Protein AF-A0A929U4N4-F1 (afdb_monomer_lite)

Structure (mmCIF, N/CA/C/O backbone):
data_AF-A0A929U4N4-F1
#
_entry.id   AF-A0A929U4N4-F1
#
loop_
_atom_site.group_PDB
_atom_site.id
_atom_site.type_symbol
_atom_site.label_atom_id
_atom_site.label_alt_id
_atom_site.label_comp_id
_atom_site.label_asym_id
_atom_site.label_entity_id
_atom_site.label_seq_id
_atom_site.pdbx_PDB_ins_code
_atom_site.Cartn_x
_atom_site.Cartn_y
_atom_site.Cartn_z
_atom_site.occupancy
_atom_site.B_iso_or_equiv
_atom_site.auth_seq_id
_atom_site.auth_comp_id
_atom_site.auth_asym_id
_atom_site.auth_atom_id
_atom_site.pdbx_PDB_model_num
ATOM 1 N N . MET A 1 1 ? 18.673 -2.115 4.135 1.00 57.53 1 MET A N 1
ATOM 2 C CA . MET A 1 1 ? 17.542 -1.637 3.312 1.00 57.53 1 MET A CA 1
ATOM 3 C C . MET A 1 1 ? 16.294 -1.425 4.166 1.00 57.53 1 MET A C 1
ATOM 5 O O . MET A 1 1 ? 15.828 -0.299 4.219 1.00 57.53 1 MET A O 1
ATOM 9 N N . HIS A 1 2 ? 15.855 -2.433 4.933 1.00 60.03 2 HIS A N 1
ATOM 10 C CA . HIS A 1 2 ? 14.677 -2.340 5.813 1.00 60.03 2 HIS A CA 1
ATOM 11 C C . HIS A 1 2 ? 14.677 -1.129 6.768 1.00 60.03 2 HIS A C 1
ATOM 13 O O . HIS A 1 2 ? 13.713 -0.378 6.767 1.00 60.03 2 HIS A O 1
ATOM 19 N N . ASN A 1 3 ? 15.776 -0.866 7.491 1.00 62.50 3 ASN A N 1
ATOM 20 C CA . ASN A 1 3 ? 15.836 0.266 8.433 1.00 62.50 3 ASN A CA 1
ATOM 21 C C . ASN A 1 3 ? 15.711 1.643 7.758 1.00 62.50 3 ASN A C 1
ATOM 23 O O . ASN A 1 3 ? 15.152 2.550 8.358 1.00 62.50 3 ASN A O 1
ATOM 27 N N . LYS A 1 4 ? 16.220 1.792 6.523 1.00 71.31 4 LYS A N 1
ATOM 28 C CA . LYS A 1 4 ? 16.111 3.039 5.747 1.00 71.31 4 LYS A CA 1
ATOM 29 C C . LYS A 1 4 ? 14.689 3.223 5.205 1.00 71.31 4 LYS A C 1
ATOM 31 O O . LYS A 1 4 ? 14.175 4.327 5.214 1.00 71.31 4 LYS A O 1
ATOM 36 N N . PHE A 1 5 ? 14.048 2.135 4.772 1.00 70.44 5 PHE A N 1
ATOM 37 C CA . PHE A 1 5 ? 12.654 2.168 4.327 1.00 70.44 5 PHE A CA 1
ATOM 38 C C . PHE A 1 5 ? 11.708 2.527 5.477 1.00 70.44 5 PHE A C 1
ATOM 40 O O . PHE A 1 5 ? 10.913 3.450 5.352 1.00 70.44 5 PHE A O 1
ATOM 47 N N . SER A 1 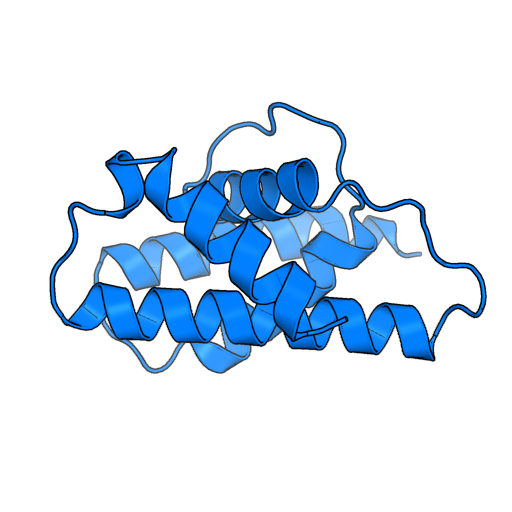6 ? 11.843 1.853 6.623 1.00 73.00 6 SER A N 1
ATOM 48 C CA . SER A 1 6 ? 11.010 2.137 7.792 1.00 73.00 6 SER A CA 1
ATOM 49 C C . SER A 1 6 ? 11.225 3.559 8.315 1.00 73.00 6 SER A C 1
ATOM 51 O O . SER A 1 6 ? 10.247 4.201 8.677 1.00 73.00 6 SER A O 1
ATOM 53 N N . SER A 1 7 ? 12.451 4.105 8.304 1.00 78.81 7 SER A N 1
ATOM 54 C CA . SER A 1 7 ? 12.650 5.517 8.668 1.00 78.81 7 SER A CA 1
ATOM 55 C C . SER A 1 7 ? 11.935 6.464 7.704 1.00 78.81 7 SER A C 1
ATOM 57 O O . SER A 1 7 ? 11.211 7.337 8.167 1.00 78.81 7 SER A O 1
ATOM 59 N N . THR A 1 8 ? 12.046 6.245 6.388 1.00 78.38 8 THR A N 1
ATOM 60 C CA . THR A 1 8 ? 11.340 7.051 5.376 1.00 78.38 8 THR A CA 1
ATOM 61 C C . THR A 1 8 ? 9.821 6.939 5.511 1.00 78.38 8 THR A C 1
ATOM 63 O O . THR A 1 8 ? 9.123 7.941 5.423 1.00 78.38 8 THR A O 1
ATOM 66 N N . PHE A 1 9 ? 9.290 5.750 5.801 1.00 79.56 9 PHE A N 1
ATOM 67 C CA . PHE A 1 9 ? 7.858 5.557 6.033 1.00 79.56 9 PHE A CA 1
ATOM 68 C C . PHE A 1 9 ? 7.366 6.306 7.282 1.00 79.56 9 PHE A C 1
ATOM 70 O O . PHE A 1 9 ? 6.321 6.953 7.249 1.00 79.56 9 PHE A O 1
ATOM 77 N N . GLN A 1 10 ? 8.130 6.282 8.379 1.00 81.25 10 GLN A N 1
ATOM 78 C CA . GLN A 1 10 ? 7.785 7.039 9.588 1.00 81.25 10 GL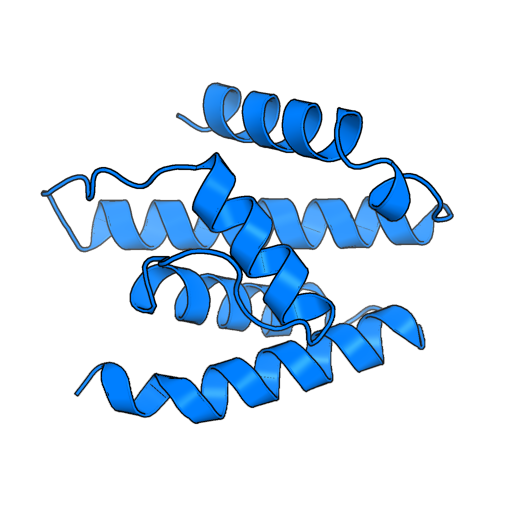N A CA 1
ATOM 79 C C . GLN A 1 10 ? 7.923 8.558 9.389 1.00 81.25 10 GLN A C 1
ATOM 81 O O . GLN A 1 10 ? 7.093 9.319 9.892 1.00 81.25 10 GLN A O 1
ATOM 86 N N . GLU A 1 11 ? 8.931 9.011 8.641 1.00 83.44 11 GLU A N 1
ATOM 87 C CA . GLU A 1 11 ? 9.086 10.416 8.238 1.00 83.44 11 GLU A CA 1
ATOM 88 C C . GLU A 1 11 ? 7.907 10.871 7.366 1.00 83.44 11 GLU A C 1
ATOM 90 O O . GLU A 1 11 ? 7.303 11.904 7.655 1.00 83.44 11 GLU A O 1
ATOM 95 N N . PHE A 1 12 ? 7.493 10.059 6.387 1.00 81.75 12 PHE A N 1
ATOM 96 C CA . PHE A 1 12 ? 6.308 10.307 5.564 1.00 81.75 12 PHE A CA 1
ATOM 97 C C . PHE A 1 12 ? 5.051 10.466 6.428 1.00 81.75 12 PHE A C 1
ATOM 99 O O . PHE A 1 12 ? 4.353 11.476 6.324 1.00 81.75 12 PHE A O 1
ATOM 106 N N . LEU A 1 13 ? 4.785 9.524 7.340 1.00 80.12 13 LEU A N 1
ATOM 107 C CA . LEU A 1 13 ? 3.636 9.597 8.250 1.00 80.12 13 LEU A CA 1
ATOM 108 C C . LEU A 1 13 ? 3.692 10.806 9.193 1.00 80.12 13 LEU A C 1
ATOM 110 O O . LEU A 1 13 ? 2.651 11.311 9.611 1.00 80.12 13 LEU A O 1
ATOM 114 N N . SER A 1 14 ? 4.892 11.269 9.546 1.00 78.88 14 SER A N 1
ATOM 115 C CA . SER A 1 14 ? 5.089 12.465 10.374 1.00 78.88 14 SER A CA 1
ATOM 116 C C . SER A 1 14 ? 4.780 13.755 9.618 1.00 78.88 14 SER A C 1
ATOM 118 O O . SER A 1 14 ? 4.256 14.698 10.210 1.00 78.88 14 SER A O 1
ATOM 120 N N . SER A 1 15 ? 5.050 13.778 8.315 1.00 78.38 15 SER A N 1
ATOM 121 C CA . SER A 1 15 ? 4.785 14.918 7.431 1.00 78.38 15 SER A CA 1
ATOM 122 C C . SER A 1 15 ? 3.338 14.966 6.918 1.00 78.38 15 SER A C 1
ATOM 124 O O . SER A 1 15 ? 2.857 16.035 6.549 1.00 78.38 15 SER A O 1
ATOM 126 N N . HIS A 1 16 ? 2.609 13.845 6.954 1.00 71.56 16 HIS A N 1
ATOM 127 C CA . HIS A 1 16 ? 1.244 13.724 6.432 1.00 71.56 16 HIS A CA 1
ATOM 128 C C . HIS A 1 16 ? 0.224 13.474 7.556 1.00 71.56 16 HIS A C 1
ATOM 130 O O . HIS A 1 16 ? -0.332 12.387 7.718 1.00 71.56 16 HIS A O 1
ATOM 136 N N . LEU A 1 17 ? -0.040 14.523 8.346 1.00 66.44 17 LEU A N 1
ATOM 137 C CA . LEU A 1 17 ? -0.882 14.488 9.556 1.00 66.44 17 LEU A CA 1
ATOM 138 C C . LEU A 1 17 ? -2.327 14.006 9.331 1.00 66.44 17 LEU A C 1
ATOM 140 O O . LEU A 1 17 ? -2.964 13.550 10.282 1.00 66.44 17 LEU A O 1
ATOM 144 N N . SER A 1 18 ? -2.844 14.062 8.099 1.00 63.44 18 SER A N 1
ATOM 145 C CA . SER A 1 18 ? -4.139 13.466 7.729 1.00 63.44 18 SER A CA 1
ATOM 146 C C . SER A 1 18 ? -4.198 11.980 8.094 1.00 63.44 18 SER A C 1
ATOM 148 O O . SER A 1 18 ? -5.235 11.498 8.554 1.00 63.44 18 SER A O 1
ATOM 150 N N . PHE A 1 19 ? -3.062 11.288 8.001 1.00 60.22 19 PHE A N 1
ATOM 151 C CA . PHE A 1 19 ? -2.920 9.892 8.384 1.00 60.22 19 PHE A CA 1
ATOM 152 C C . PHE A 1 19 ? -2.716 9.704 9.893 1.00 60.22 19 PHE A C 1
ATOM 154 O O . PHE A 1 19 ? -3.053 8.653 10.405 1.00 60.22 19 PHE A O 1
ATOM 161 N N . GLN A 1 20 ? -2.244 10.686 10.663 1.00 57.66 20 GLN A N 1
ATOM 162 C CA . GLN A 1 20 ? -2.035 10.505 12.113 1.00 57.66 20 GLN A CA 1
ATOM 163 C C . GLN A 1 20 ? -3.315 10.557 12.958 1.00 57.66 20 GLN A C 1
ATOM 165 O O . GLN A 1 20 ? -3.295 10.205 14.136 1.00 57.66 20 GLN A O 1
ATOM 170 N N . SER A 1 21 ? -4.431 11.004 12.384 1.00 54.75 21 SER A N 1
ATOM 171 C CA . SER A 1 21 ? -5.660 11.330 13.121 1.00 54.75 21 SER A CA 1
ATOM 172 C C . SER A 1 21 ? -6.461 10.127 13.653 1.00 54.75 21 SER A C 1
ATOM 174 O O . SER A 1 21 ? -7.569 10.305 14.156 1.00 54.75 21 SER A O 1
ATOM 176 N N . LEU A 1 22 ? -5.939 8.903 13.555 1.00 52.19 22 LEU A N 1
ATOM 177 C CA . LEU A 1 22 ? -6.748 7.690 13.646 1.00 52.19 22 LEU A CA 1
ATOM 178 C C . LEU A 1 22 ? -6.339 6.773 14.817 1.00 52.19 22 LEU A C 1
ATOM 180 O O . LEU A 1 22 ? -5.171 6.625 15.169 1.00 52.19 22 LEU A O 1
ATOM 184 N N . GLU A 1 23 ? -7.366 6.193 15.443 1.00 60.09 23 GLU A N 1
ATOM 185 C CA . GLU A 1 23 ? -7.385 5.437 16.706 1.00 60.09 23 GLU A CA 1
ATOM 186 C C . GLU A 1 23 ? -6.478 4.178 16.739 1.00 60.09 23 GLU A C 1
ATOM 188 O O . GLU A 1 23 ? -5.779 3.853 15.789 1.00 60.09 23 GLU A O 1
ATOM 193 N N . LYS A 1 24 ? -6.499 3.387 17.828 1.00 62.28 24 LYS A N 1
ATOM 194 C CA . LYS A 1 24 ? -5.672 2.164 18.001 1.00 62.28 24 LYS A CA 1
ATOM 195 C C . LYS A 1 24 ? -5.731 1.150 16.843 1.00 62.28 24 LYS A C 1
ATOM 197 O O . LYS A 1 24 ? -4.766 0.412 16.648 1.00 62.28 24 LYS A O 1
ATOM 202 N N . GLU A 1 25 ? -6.841 1.062 16.109 1.00 66.12 25 GLU A N 1
ATOM 203 C CA . GLU A 1 25 ? -6.937 0.202 14.916 1.00 66.12 25 GLU A CA 1
ATOM 204 C C . GLU A 1 25 ? -6.044 0.684 13.774 1.00 66.12 25 GLU A C 1
ATOM 206 O O . GLU A 1 25 ? -5.522 -0.127 13.010 1.00 66.12 25 GLU A O 1
ATOM 211 N N . TYR A 1 26 ? -5.788 1.984 13.712 1.00 75.81 26 TYR A N 1
ATOM 212 C CA . TYR A 1 26 ? -4.975 2.595 12.681 1.00 75.81 26 TYR A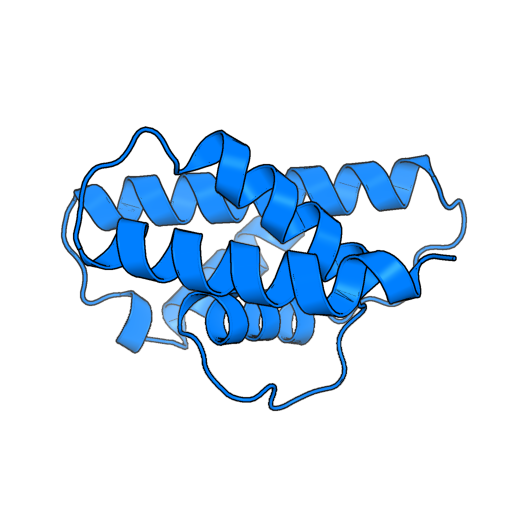 CA 1
ATOM 213 C C . TYR A 1 26 ? -3.515 2.175 12.742 1.00 75.81 26 TYR A C 1
ATOM 215 O O . TYR A 1 26 ? -2.913 1.911 11.708 1.00 75.81 26 TYR A O 1
ATOM 223 N N . VAL A 1 27 ? -2.966 2.003 13.948 1.00 79.06 27 VAL A N 1
ATOM 224 C CA . VAL A 1 27 ? -1.607 1.469 14.122 1.00 79.06 27 VAL A CA 1
ATOM 225 C C . VAL A 1 27 ? -1.486 0.094 13.464 1.00 79.06 27 VAL A C 1
ATOM 227 O O . VAL A 1 27 ? -0.530 -0.154 12.739 1.00 79.06 27 VAL A O 1
ATOM 230 N N . LYS A 1 28 ? -2.479 -0.786 13.650 1.00 82.38 28 LYS A N 1
ATOM 231 C CA . LYS A 1 28 ? -2.469 -2.127 13.043 1.00 82.38 28 LYS A CA 1
ATOM 232 C C . LYS A 1 28 ? -2.584 -2.067 11.518 1.00 82.38 28 LYS A C 1
ATOM 234 O O . LYS A 1 28 ? -1.894 -2.818 10.835 1.00 82.38 28 LYS A O 1
ATOM 239 N N . ILE A 1 29 ? -3.423 -1.170 10.995 1.00 84.88 29 ILE A N 1
ATOM 240 C CA . ILE A 1 29 ? -3.588 -0.957 9.550 1.00 84.88 29 ILE A CA 1
ATOM 241 C C . ILE A 1 29 ? -2.284 -0.435 8.938 1.00 84.88 29 ILE A C 1
ATOM 243 O O . ILE A 1 29 ? -1.815 -0.992 7.950 1.00 84.88 29 ILE A O 1
ATOM 247 N N . LEU A 1 30 ? -1.652 0.566 9.557 1.00 85.38 30 LEU A N 1
ATOM 248 C CA . LEU A 1 30 ? -0.355 1.085 9.122 1.00 85.38 30 LEU A CA 1
ATOM 249 C C . LEU A 1 30 ? 0.728 0.008 9.140 1.00 85.38 30 LEU A C 1
ATOM 251 O O . LEU A 1 30 ? 1.477 -0.101 8.177 1.00 85.38 30 LEU A O 1
ATOM 255 N N . THR A 1 31 ? 0.786 -0.827 10.182 1.00 87.44 31 THR A N 1
ATOM 256 C CA . THR A 1 31 ? 1.729 -1.956 10.234 1.00 87.44 31 THR A CA 1
ATOM 257 C C . THR A 1 31 ? 1.494 -2.948 9.093 1.00 87.44 31 THR A C 1
ATOM 259 O O . THR A 1 31 ? 2.451 -3.461 8.511 1.00 87.44 31 THR A O 1
ATOM 262 N N . ALA A 1 32 ? 0.236 -3.222 8.742 1.00 89.00 32 ALA A N 1
ATOM 263 C CA . ALA A 1 32 ? -0.094 -4.099 7.624 1.00 89.00 32 ALA A CA 1
ATOM 264 C C . ALA A 1 32 ? 0.270 -3.474 6.265 1.00 89.00 32 ALA A C 1
ATOM 266 O O . ALA A 1 32 ? 0.771 -4.180 5.387 1.00 89.00 32 ALA A O 1
ATOM 267 N N . ILE A 1 33 ? 0.080 -2.161 6.096 1.00 89.94 33 ILE A N 1
ATOM 268 C CA . ILE A 1 33 ? 0.507 -1.419 4.899 1.00 89.94 33 ILE A CA 1
ATOM 269 C C . ILE A 1 33 ? 2.037 -1.423 4.786 1.00 89.94 33 ILE A C 1
ATOM 271 O O . ILE A 1 33 ? 2.559 -1.804 3.742 1.00 89.94 33 ILE A O 1
ATOM 275 N N . GLU A 1 34 ? 2.759 -1.097 5.864 1.00 90.31 34 GLU A N 1
ATOM 276 C CA . GLU A 1 34 ? 4.229 -1.129 5.908 1.00 90.31 34 GLU A CA 1
ATOM 277 C C . GLU A 1 34 ? 4.762 -2.521 5.546 1.00 90.31 34 GLU A C 1
ATOM 279 O O . GLU A 1 34 ? 5.637 -2.658 4.691 1.00 90.31 34 GLU A O 1
ATOM 284 N N . SER A 1 35 ? 4.184 -3.573 6.134 1.00 90.81 35 SER A N 1
ATOM 285 C CA . SER A 1 35 ? 4.560 -4.959 5.828 1.00 90.81 35 SER A CA 1
ATOM 286 C C . SER A 1 35 ? 4.326 -5.298 4.353 1.00 90.81 35 SER A C 1
ATOM 288 O O . SER A 1 35 ? 5.159 -5.948 3.726 1.00 90.81 35 SER A O 1
ATOM 290 N N . SER A 1 36 ? 3.218 -4.826 3.777 1.00 93.06 36 SER A N 1
ATOM 291 C CA . SER A 1 36 ? 2.867 -5.057 2.369 1.00 93.06 36 SER A CA 1
ATOM 292 C C . SER A 1 36 ? 3.823 -4.347 1.406 1.00 93.06 36 SER A C 1
ATOM 294 O O . SER A 1 36 ? 4.231 -4.933 0.404 1.00 93.06 36 SER A O 1
ATOM 296 N N . LEU A 1 37 ? 4.233 -3.119 1.737 1.00 91.44 37 LEU A N 1
ATOM 297 C CA . LEU A 1 37 ? 5.259 -2.368 1.009 1.00 91.44 37 LEU A CA 1
ATOM 298 C C . LEU A 1 37 ? 6.614 -3.090 1.031 1.00 91.44 37 LEU A C 1
ATOM 300 O O . LEU A 1 37 ? 7.254 -3.245 -0.009 1.00 91.44 37 LEU A O 1
ATOM 304 N N . ILE A 1 38 ? 7.036 -3.577 2.203 1.00 89.81 38 ILE A N 1
ATOM 305 C CA . ILE A 1 38 ? 8.304 -4.302 2.362 1.00 89.81 38 ILE A CA 1
ATOM 306 C C . ILE A 1 38 ? 8.303 -5.591 1.539 1.00 89.81 38 ILE A C 1
ATOM 308 O O . ILE A 1 38 ? 9.286 -5.869 0.851 1.00 89.81 38 ILE A O 1
ATOM 312 N N . LEU A 1 39 ? 7.217 -6.366 1.591 1.00 91.56 39 LEU A N 1
ATOM 313 C CA . LEU A 1 39 ? 7.094 -7.602 0.818 1.00 91.56 39 LEU A CA 1
ATOM 314 C C . LEU A 1 39 ? 7.152 -7.327 -0.690 1.00 91.56 39 LEU A C 1
ATOM 316 O O . LEU A 1 39 ? 7.899 -7.999 -1.395 1.00 91.56 39 LEU A O 1
ATOM 320 N N . ALA A 1 40 ? 6.448 -6.299 -1.177 1.00 90.69 40 ALA A N 1
ATOM 321 C CA . ALA A 1 40 ? 6.494 -5.905 -2.586 1.00 90.69 40 ALA A CA 1
ATOM 322 C C . ALA A 1 40 ? 7.905 -5.495 -3.035 1.00 90.69 40 ALA A C 1
ATOM 324 O O . ALA A 1 40 ? 8.373 -5.947 -4.082 1.00 90.69 40 ALA A O 1
ATOM 325 N N . ALA A 1 41 ? 8.605 -4.700 -2.221 1.00 86.62 41 ALA A N 1
ATOM 326 C CA . ALA A 1 41 ? 9.982 -4.302 -2.495 1.00 86.62 41 ALA A CA 1
ATOM 327 C C . ALA A 1 41 ? 10.934 -5.511 -2.533 1.00 86.62 41 ALA A C 1
ATOM 329 O O . ALA A 1 41 ? 11.781 -5.609 -3.419 1.00 86.62 41 ALA A O 1
ATOM 330 N N . GLN A 1 42 ? 10.789 -6.456 -1.598 1.00 87.56 42 GLN A N 1
ATOM 331 C CA . GLN A 1 42 ? 11.591 -7.686 -1.566 1.00 87.56 42 GLN A CA 1
ATOM 332 C C . GLN A 1 42 ? 11.366 -8.561 -2.800 1.00 87.56 42 GLN A C 1
ATOM 334 O O . GLN A 1 42 ? 12.321 -9.116 -3.344 1.00 87.56 42 GLN A O 1
ATOM 339 N N . ASP A 1 43 ? 10.119 -8.672 -3.243 1.00 88.25 43 ASP A N 1
ATOM 340 C CA . ASP A 1 43 ? 9.744 -9.449 -4.418 1.00 88.25 43 ASP A CA 1
ATOM 341 C C . ASP A 1 43 ? 10.348 -8.860 -5.707 1.00 88.25 43 ASP A C 1
ATOM 343 O O . ASP A 1 43 ? 10.906 -9.606 -6.512 1.00 88.25 43 ASP A O 1
ATOM 347 N N . ILE A 1 44 ? 10.343 -7.531 -5.864 1.00 83.56 44 ILE A N 1
ATOM 348 C CA . ILE A 1 44 ? 10.994 -6.852 -7.001 1.00 83.56 44 ILE A CA 1
ATOM 349 C C . ILE A 1 44 ? 12.508 -7.056 -6.989 1.00 83.56 44 ILE A C 1
ATOM 351 O O . ILE A 1 44 ? 13.082 -7.413 -8.015 1.00 83.56 44 ILE A O 1
ATOM 355 N N . LEU A 1 45 ? 13.152 -6.922 -5.826 1.00 81.81 45 LEU A N 1
ATOM 356 C CA . LEU A 1 45 ? 14.592 -7.172 -5.685 1.00 81.81 45 LEU A CA 1
ATOM 357 C C . LEU A 1 45 ? 14.984 -8.624 -5.993 1.00 81.81 45 LEU A C 1
ATOM 359 O O . LEU A 1 45 ? 16.133 -8.890 -6.339 1.00 81.81 45 LEU A O 1
ATOM 363 N N . ARG A 1 46 ? 14.063 -9.579 -5.819 1.00 83.31 46 ARG A N 1
ATOM 364 C CA . ARG A 1 46 ? 14.303 -10.991 -6.148 1.00 83.31 46 ARG A CA 1
ATOM 365 C C . ARG A 1 46 ? 14.165 -11.262 -7.644 1.00 83.31 46 ARG A C 1
ATOM 367 O O . ARG A 1 46 ? 14.867 -12.124 -8.165 1.00 83.31 46 ARG A O 1
ATOM 374 N N . GLU A 1 47 ? 13.235 -10.585 -8.305 1.00 80.38 47 GLU A N 1
ATOM 375 C CA . GLU A 1 47 ? 12.908 -10.821 -9.715 1.00 80.38 47 GLU A CA 1
ATOM 376 C C . GLU A 1 47 ? 13.770 -10.008 -10.680 1.00 80.38 47 GLU A C 1
ATOM 378 O O . GLU A 1 47 ? 13.980 -10.432 -11.815 1.00 80.38 47 GLU A O 1
ATOM 383 N N . SER A 1 48 ? 14.316 -8.886 -10.219 1.00 67.44 48 SER A N 1
ATOM 384 C CA . SER A 1 48 ? 15.169 -8.002 -11.000 1.00 67.44 48 SER A CA 1
ATOM 385 C C . SER A 1 48 ? 16.521 -7.808 -10.315 1.00 67.44 48 SER A C 1
ATOM 387 O O . SER A 1 48 ? 16.594 -7.352 -9.175 1.00 67.44 48 SER A O 1
ATOM 389 N N . SER A 1 49 ? 17.618 -8.109 -11.022 1.00 59.06 49 SER A N 1
ATOM 390 C CA . SER A 1 49 ? 18.963 -7.681 -10.602 1.00 59.06 49 SER A CA 1
ATOM 391 C C . SER A 1 49 ? 19.196 -6.185 -10.829 1.00 59.06 49 SER A C 1
ATOM 393 O O . SER A 1 49 ? 20.157 -5.623 -10.304 1.00 59.06 49 SER A O 1
ATOM 395 N N . GLU A 1 50 ? 18.339 -5.549 -11.630 1.00 60.62 50 GLU A N 1
ATOM 396 C CA . GLU A 1 50 ? 18.314 -4.107 -11.820 1.00 60.62 50 GLU A CA 1
ATOM 397 C C . GLU A 1 50 ? 17.470 -3.497 -10.703 1.00 60.62 50 GLU A C 1
ATOM 399 O O . GLU A 1 50 ? 16.264 -3.724 -10.596 1.00 60.62 50 GLU A O 1
ATOM 404 N N . ILE A 1 51 ? 18.121 -2.735 -9.829 1.00 58.69 51 ILE A N 1
ATOM 405 C CA . ILE A 1 51 ? 17.408 -1.887 -8.883 1.00 58.69 51 ILE A CA 1
ATOM 406 C C . ILE A 1 51 ? 16.743 -0.811 -9.739 1.00 58.69 51 ILE A C 1
ATOM 408 O O . ILE A 1 51 ? 17.426 0.104 -10.203 1.00 58.69 51 ILE A O 1
ATOM 412 N N . GLU A 1 52 ? 15.436 -0.928 -9.980 1.00 57.66 52 GLU A N 1
ATOM 413 C CA . GLU A 1 52 ? 14.665 0.224 -10.437 1.00 57.66 52 GLU A CA 1
ATOM 414 C C . GLU A 1 52 ? 14.964 1.360 -9.451 1.00 57.66 52 GLU A C 1
ATOM 416 O O . GLU A 1 52 ? 14.914 1.170 -8.231 1.00 57.66 52 GLU A O 1
ATOM 421 N N . ASN A 1 53 ? 15.379 2.519 -9.969 1.00 64.56 53 ASN A N 1
ATOM 422 C CA . ASN A 1 53 ? 15.598 3.709 -9.156 1.00 64.56 53 ASN A CA 1
ATOM 423 C C . ASN A 1 53 ? 14.230 4.232 -8.709 1.00 64.56 53 ASN A C 1
ATOM 425 O O . ASN A 1 53 ? 13.686 5.163 -9.295 1.00 64.56 53 ASN A O 1
ATOM 429 N N . ILE A 1 54 ? 13.655 3.537 -7.734 1.00 69.56 54 ILE A N 1
ATOM 430 C CA . ILE A 1 54 ? 12.335 3.785 -7.192 1.00 69.56 54 ILE A CA 1
ATOM 431 C C . ILE A 1 54 ? 12.465 4.912 -6.176 1.00 69.56 54 ILE A C 1
ATOM 433 O O . ILE A 1 54 ? 13.133 4.765 -5.143 1.00 69.56 54 ILE A O 1
ATOM 437 N N . ASP A 1 55 ? 11.805 6.030 -6.459 1.00 84.00 55 ASP A N 1
ATOM 438 C CA . ASP A 1 55 ? 11.619 7.072 -5.464 1.00 84.00 55 ASP A CA 1
ATOM 439 C C . ASP A 1 55 ? 10.642 6.560 -4.400 1.00 84.00 55 ASP A C 1
ATOM 441 O O . ASP A 1 55 ? 9.441 6.411 -4.616 1.00 84.00 55 ASP A O 1
ATOM 445 N N . THR A 1 56 ? 11.196 6.229 -3.237 1.00 82.31 56 THR A N 1
ATOM 446 C CA . THR A 1 56 ? 10.448 5.595 -2.150 1.00 82.31 56 THR A CA 1
ATOM 447 C C . THR A 1 56 ? 9.321 6.488 -1.631 1.00 82.31 56 THR A C 1
ATOM 449 O O . THR A 1 56 ? 8.303 5.962 -1.188 1.00 82.31 56 THR A O 1
ATOM 452 N N . GLU A 1 57 ? 9.479 7.812 -1.676 1.00 85.25 57 GLU A N 1
ATOM 453 C CA . GLU A 1 57 ? 8.447 8.742 -1.214 1.00 85.25 57 GLU A CA 1
ATOM 454 C C . GLU A 1 57 ? 7.264 8.771 -2.187 1.00 85.25 57 GLU A C 1
ATOM 456 O O . GLU A 1 57 ? 6.123 8.613 -1.748 1.00 85.25 57 GLU A O 1
ATOM 461 N N . ILE A 1 58 ? 7.540 8.850 -3.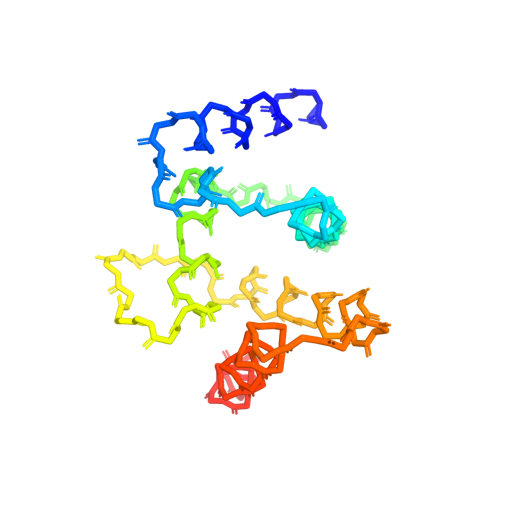496 1.00 87.44 58 ILE A N 1
ATOM 462 C CA . ILE A 1 58 ? 6.521 8.798 -4.560 1.00 87.44 58 ILE A CA 1
ATOM 463 C C . ILE A 1 58 ? 5.716 7.499 -4.483 1.00 87.44 58 ILE A C 1
ATOM 465 O O . ILE A 1 58 ? 4.484 7.522 -4.553 1.00 87.44 58 ILE A O 1
ATOM 469 N N . GLU A 1 59 ? 6.385 6.357 -4.303 1.00 89.75 59 GLU A N 1
ATOM 470 C CA . GLU A 1 59 ? 5.686 5.075 -4.201 1.00 89.75 59 GLU A CA 1
ATOM 471 C C . GLU A 1 59 ? 4.815 5.002 -2.947 1.00 89.75 59 GLU A C 1
ATOM 473 O O . GLU A 1 59 ? 3.651 4.617 -3.031 1.00 89.75 59 GLU A O 1
ATOM 478 N N . ILE A 1 60 ? 5.330 5.405 -1.779 1.00 89.44 60 ILE A N 1
ATOM 479 C CA . ILE A 1 60 ? 4.529 5.418 -0.546 1.00 89.44 60 ILE A CA 1
ATOM 480 C C . ILE A 1 60 ? 3.303 6.322 -0.727 1.00 89.44 60 ILE A C 1
ATOM 482 O O . ILE A 1 60 ? 2.190 5.894 -0.412 1.00 89.44 60 ILE A O 1
ATOM 486 N N . MET A 1 61 ? 3.486 7.529 -1.269 1.00 90.06 61 MET A N 1
ATOM 487 C CA . MET A 1 61 ? 2.404 8.479 -1.528 1.00 90.06 61 MET A CA 1
ATOM 488 C C . MET A 1 61 ? 1.344 7.882 -2.455 1.00 90.06 61 MET A C 1
ATOM 490 O O . MET A 1 61 ? 0.167 7.858 -2.096 1.00 90.06 61 MET A O 1
ATOM 494 N N . THR A 1 62 ? 1.766 7.299 -3.577 1.00 92.62 62 THR A N 1
ATOM 495 C CA . THR A 1 62 ? 0.865 6.651 -4.540 1.00 92.62 62 THR A CA 1
ATOM 496 C C . THR A 1 62 ? 0.037 5.552 -3.870 1.00 92.62 62 THR A C 1
ATOM 498 O O . THR A 1 62 ? -1.172 5.458 -4.087 1.00 92.62 62 THR A O 1
ATOM 501 N N . ILE A 1 63 ? 0.646 4.712 -3.027 1.00 93.81 63 ILE A N 1
ATOM 502 C CA . ILE A 1 63 ? -0.098 3.663 -2.318 1.00 93.81 63 ILE A CA 1
ATOM 503 C C . ILE A 1 63 ? -1.205 4.270 -1.453 1.00 93.81 63 ILE A C 1
ATOM 505 O O . ILE A 1 63 ? -2.323 3.753 -1.457 1.00 93.81 63 ILE A O 1
ATOM 509 N N . PHE A 1 64 ? -0.945 5.372 -0.753 1.00 90.69 64 PHE A N 1
ATOM 510 C CA . PHE A 1 64 ? -1.978 6.049 0.030 1.00 90.69 64 PHE A CA 1
ATOM 511 C C . PHE A 1 64 ? -3.063 6.696 -0.837 1.00 90.69 64 PHE A C 1
ATOM 513 O O . PHE A 1 64 ? -4.243 6.539 -0.512 1.00 90.69 64 PHE A O 1
ATOM 520 N N . GLU A 1 65 ? -2.701 7.337 -1.948 1.00 92.94 65 GLU A N 1
ATOM 521 C CA . GLU A 1 65 ? -3.659 7.893 -2.914 1.00 92.94 65 GLU A CA 1
ATOM 522 C C . GLU A 1 65 ? -4.602 6.799 -3.437 1.00 92.94 65 GLU A C 1
ATOM 524 O O . GLU A 1 65 ? -5.828 6.937 -3.383 1.00 92.94 65 GLU A O 1
ATOM 529 N N . ILE A 1 66 ? -4.055 5.641 -3.831 1.00 94.44 66 ILE A N 1
ATOM 530 C CA . ILE A 1 66 ? -4.844 4.483 -4.275 1.00 94.44 66 ILE A CA 1
ATOM 531 C C . ILE A 1 66 ? -5.799 4.019 -3.173 1.00 94.44 66 ILE A C 1
ATOM 533 O O . ILE A 1 66 ? -6.985 3.808 -3.428 1.00 94.44 66 ILE A O 1
ATOM 537 N N . LEU A 1 67 ? -5.315 3.855 -1.940 1.00 92.19 67 LEU A N 1
ATOM 538 C CA . LEU A 1 67 ? -6.143 3.385 -0.825 1.00 92.19 67 LEU A CA 1
ATOM 539 C C . LEU A 1 67 ? -7.255 4.382 -0.467 1.00 92.19 67 LEU A C 1
ATOM 541 O O . LEU A 1 67 ? -8.350 3.966 -0.073 1.00 92.19 67 LEU A O 1
ATOM 545 N N . ASN A 1 68 ? -7.023 5.679 -0.657 1.00 90.38 68 ASN A N 1
ATOM 546 C CA . ASN A 1 68 ? -8.030 6.723 -0.471 1.00 90.38 68 ASN A CA 1
ATOM 547 C C . ASN A 1 68 ? -8.983 6.875 -1.665 1.00 90.38 68 ASN A C 1
ATOM 549 O O . ASN A 1 68 ? -10.091 7.384 -1.484 1.00 90.38 68 ASN A O 1
ATOM 553 N N . GLY A 1 69 ? -8.625 6.342 -2.836 1.00 89.62 69 GLY A N 1
ATOM 554 C CA . GLY A 1 69 ? -9.391 6.505 -4.074 1.00 89.62 69 GLY A CA 1
ATOM 555 C C . GLY A 1 69 ? -9.175 7.881 -4.707 1.00 89.62 69 GLY A C 1
ATOM 556 O O . GLY A 1 69 ? -10.096 8.430 -5.311 1.00 89.62 69 GLY A O 1
ATOM 557 N N . GLU A 1 70 ? -7.990 8.449 -4.507 1.00 91.31 70 GLU A N 1
ATOM 558 C CA . GLU A 1 70 ? -7.558 9.738 -5.038 1.00 91.31 70 GLU A CA 1
ATOM 559 C C . GLU A 1 70 ? -6.976 9.578 -6.452 1.00 91.31 70 GLU A C 1
ATOM 561 O O . GLU A 1 70 ? -6.639 8.477 -6.901 1.00 91.31 70 GLU A O 1
ATOM 566 N N . GLU A 1 71 ? -6.905 10.688 -7.187 1.00 89.94 71 GLU A N 1
ATOM 567 C CA . GLU A 1 71 ? -6.182 10.738 -8.457 1.00 89.94 71 GLU A CA 1
ATOM 568 C C . GLU A 1 71 ? -4.675 10.725 -8.181 1.00 89.94 71 GLU A C 1
ATOM 570 O O . GLU A 1 71 ? -4.223 11.391 -7.254 1.00 89.94 71 GLU A O 1
ATOM 575 N N . LEU A 1 72 ? -3.912 9.967 -8.977 1.00 90.75 72 LEU A N 1
ATOM 576 C CA . LEU A 1 72 ? -2.468 9.856 -8.783 1.00 90.75 72 LEU A CA 1
ATOM 577 C C . LEU A 1 72 ? -1.791 11.181 -9.123 1.00 90.75 72 LEU A C 1
ATOM 579 O O . LEU A 1 72 ? -1.927 11.668 -10.250 1.00 90.75 72 LEU A O 1
ATOM 583 N N . SER A 1 73 ? -1.056 11.744 -8.170 1.00 85.94 73 SER A N 1
ATOM 584 C CA . SER A 1 73 ? -0.351 13.013 -8.373 1.00 85.94 73 SER A CA 1
ATOM 585 C C . SER A 1 73 ? 0.937 12.852 -9.181 1.00 85.94 73 SER A C 1
ATOM 587 O O . SER A 1 73 ? 1.323 13.761 -9.920 1.00 85.94 73 SER A O 1
ATOM 589 N N . GLU A 1 74 ? 1.577 11.687 -9.082 1.00 86.12 74 GLU A N 1
ATOM 590 C CA . GLU A 1 74 ? 2.872 11.403 -9.693 1.00 86.12 74 GLU A CA 1
ATOM 591 C C . GLU A 1 74 ? 2.912 10.043 -10.405 1.00 86.12 74 GLU A C 1
ATOM 593 O O . GLU A 1 74 ? 2.063 9.167 -10.225 1.00 86.12 74 GLU A O 1
ATOM 598 N N . SER A 1 75 ? 3.912 9.876 -11.274 1.00 83.62 75 SER A N 1
ATOM 599 C CA . SER A 1 75 ? 4.132 8.631 -12.009 1.00 83.62 75 SER A CA 1
ATOM 600 C C . SER A 1 75 ? 4.885 7.630 -11.136 1.00 83.62 75 SER A C 1
ATOM 602 O O . SER A 1 75 ? 6.081 7.787 -10.918 1.00 83.62 75 SER A O 1
ATOM 604 N N . SER A 1 76 ? 4.207 6.565 -10.721 1.00 85.88 76 SER A N 1
ATOM 605 C CA . SER A 1 76 ? 4.773 5.450 -9.953 1.00 85.88 76 SER A CA 1
ATOM 606 C C . SER A 1 76 ? 4.909 4.169 -10.771 1.00 85.88 76 SER A C 1
ATOM 608 O O . SER A 1 76 ? 4.306 4.002 -11.841 1.00 85.88 76 SER A O 1
ATOM 610 N N . VAL A 1 77 ? 5.696 3.226 -10.257 1.00 87.38 77 VAL A N 1
ATOM 611 C CA . VAL A 1 77 ? 5.894 1.923 -10.892 1.00 87.38 77 VAL A CA 1
ATOM 612 C C . VAL A 1 77 ? 4.640 1.061 -10.713 1.00 87.38 77 VAL A C 1
ATOM 614 O O . VAL A 1 77 ? 4.400 0.454 -9.670 1.00 87.38 77 VAL A O 1
ATOM 617 N N . VAL A 1 78 ? 3.848 0.920 -11.781 1.00 89.38 78 VAL A N 1
ATOM 618 C CA . VAL A 1 78 ? 2.600 0.126 -11.777 1.00 89.38 78 VAL A CA 1
ATOM 619 C C . VAL A 1 78 ? 2.824 -1.308 -11.274 1.00 89.38 78 VAL A C 1
ATOM 621 O O . VAL A 1 78 ? 2.003 -1.834 -10.521 1.00 89.38 78 VAL A O 1
ATOM 624 N N . GLY A 1 79 ? 3.947 -1.936 -11.637 1.00 89.00 79 GLY A N 1
ATOM 625 C CA . GLY A 1 79 ? 4.304 -3.277 -11.165 1.00 89.00 79 GLY A CA 1
ATOM 626 C C . GLY A 1 79 ? 4.502 -3.361 -9.646 1.00 89.00 79 GLY A C 1
ATOM 627 O O . GLY A 1 79 ? 4.053 -4.332 -9.030 1.00 89.00 79 GLY A O 1
ATOM 628 N N . PHE A 1 80 ? 5.108 -2.339 -9.032 1.00 89.44 80 PHE A N 1
ATOM 629 C CA . PHE A 1 80 ? 5.232 -2.216 -7.577 1.00 89.44 80 PHE A CA 1
ATOM 630 C C . PHE A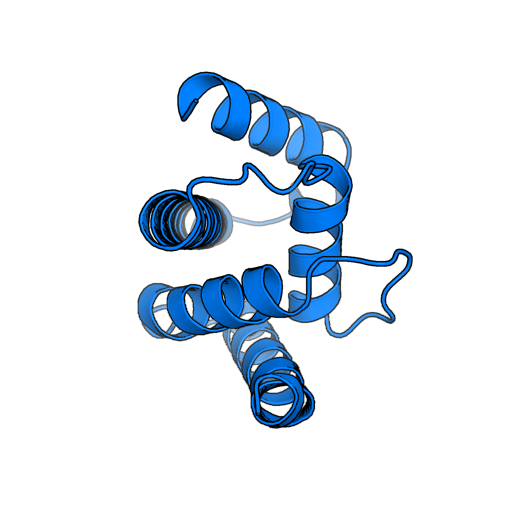 1 80 ? 3.854 -2.041 -6.939 1.00 89.44 80 PHE A C 1
ATOM 632 O O . PHE A 1 80 ? 3.467 -2.840 -6.080 1.00 89.44 80 PHE A O 1
ATOM 639 N N . ASN A 1 81 ? 3.061 -1.092 -7.441 1.00 92.81 81 ASN A N 1
ATOM 640 C CA . ASN A 1 81 ? 1.717 -0.812 -6.935 1.00 92.81 81 ASN A CA 1
ATOM 641 C C . ASN A 1 81 ? 0.826 -2.056 -6.917 1.00 92.81 81 ASN A C 1
ATOM 643 O O . ASN A 1 81 ? 0.177 -2.350 -5.913 1.00 92.81 81 ASN A O 1
ATOM 647 N N . LEU A 1 82 ? 0.819 -2.834 -8.003 1.00 93.06 82 LEU A N 1
ATOM 648 C CA . LEU A 1 82 ? 0.020 -4.056 -8.104 1.00 93.06 82 LEU A CA 1
ATOM 649 C C . LEU A 1 82 ? 0.407 -5.106 -7.054 1.00 93.06 82 LEU A C 1
ATOM 651 O O . LEU A 1 82 ? -0.478 -5.756 -6.488 1.00 93.06 82 LEU A O 1
ATOM 655 N N . ARG A 1 83 ? 1.704 -5.260 -6.759 1.00 92.88 83 ARG A N 1
ATOM 656 C CA . ARG A 1 83 ? 2.185 -6.170 -5.704 1.00 92.88 83 ARG A CA 1
ATOM 657 C C . ARG A 1 83 ? 1.769 -5.685 -4.326 1.00 92.88 83 ARG A C 1
ATOM 659 O O . ARG A 1 83 ? 1.259 -6.480 -3.540 1.00 92.88 83 ARG A O 1
ATOM 666 N N . VAL A 1 84 ? 1.925 -4.391 -4.052 1.00 94.06 84 VAL A N 1
ATOM 667 C CA . VAL A 1 84 ? 1.489 -3.808 -2.778 1.00 94.06 84 VAL A CA 1
ATOM 668 C C . VAL A 1 84 ? -0.011 -4.008 -2.588 1.00 94.06 84 VAL A C 1
ATOM 670 O O . VAL A 1 84 ? -0.419 -4.499 -1.540 1.00 94.06 84 VAL A O 1
ATOM 673 N N . MET A 1 85 ? -0.837 -3.723 -3.601 1.00 95.12 85 MET A N 1
ATOM 674 C CA . MET A 1 85 ? -2.288 -3.932 -3.521 1.00 95.12 85 MET A CA 1
ATOM 675 C C . MET A 1 85 ? -2.643 -5.391 -3.234 1.00 95.12 85 MET A C 1
ATOM 677 O O . MET A 1 85 ? -3.522 -5.654 -2.413 1.00 95.12 85 MET A O 1
ATOM 681 N N . LYS A 1 86 ? -1.946 -6.346 -3.860 1.00 93.88 86 LYS A N 1
ATOM 682 C CA . LYS A 1 86 ? -2.130 -7.773 -3.575 1.00 93.88 86 LYS A CA 1
ATOM 683 C C . LYS A 1 86 ? -1.845 -8.087 -2.102 1.00 93.88 86 LYS A C 1
ATOM 685 O O . LYS A 1 86 ? -2.708 -8.654 -1.436 1.00 93.88 86 LYS A O 1
ATOM 690 N N . TYR A 1 87 ? -0.691 -7.670 -1.583 1.00 94.75 87 TYR A N 1
ATOM 691 C CA . TYR A 1 87 ? -0.331 -7.916 -0.185 1.00 94.75 87 TYR A CA 1
ATOM 692 C C . TYR A 1 87 ? -1.251 -7.207 0.804 1.00 94.75 87 TYR A C 1
ATOM 694 O O . TYR A 1 87 ? -1.618 -7.792 1.819 1.00 94.75 87 TYR A O 1
ATOM 702 N N . ILE A 1 88 ? -1.687 -5.984 0.501 1.00 92.94 88 ILE A N 1
ATOM 703 C CA . ILE A 1 88 ? -2.674 -5.274 1.314 1.00 92.94 88 ILE A CA 1
ATOM 704 C C . ILE A 1 88 ? -3.955 -6.105 1.385 1.00 92.94 88 ILE A C 1
ATOM 706 O O . ILE A 1 88 ? -4.400 -6.441 2.478 1.00 92.94 88 ILE A O 1
ATOM 710 N N . LEU A 1 89 ? -4.517 -6.520 0.248 1.00 92.44 89 LEU A N 1
ATOM 711 C CA . LEU A 1 89 ? -5.746 -7.320 0.218 1.00 92.44 89 LEU A CA 1
ATOM 712 C C . LEU A 1 89 ? -5.625 -8.662 0.955 1.00 92.44 89 LEU A C 1
ATOM 714 O O . LEU A 1 89 ? -6.634 -9.170 1.439 1.00 92.44 89 LEU A O 1
ATOM 718 N N . GLU A 1 90 ? -4.425 -9.226 1.067 1.00 91.00 90 GLU A N 1
ATOM 719 C CA . GLU A 1 90 ? -4.153 -10.424 1.868 1.00 91.00 90 GLU A CA 1
ATOM 720 C C . GLU A 1 90 ? -4.027 -10.099 3.371 1.00 91.00 90 GLU A C 1
ATOM 722 O O . GLU A 1 90 ? -4.551 -10.835 4.210 1.00 91.00 90 GLU A O 1
ATOM 727 N N . ASN A 1 91 ? -3.396 -8.973 3.719 1.00 87.12 91 ASN A N 1
ATOM 728 C CA . ASN A 1 91 ? -3.018 -8.628 5.092 1.00 87.12 91 ASN A CA 1
ATOM 729 C C . ASN A 1 91 ? -4.085 -7.837 5.867 1.00 87.12 91 ASN A C 1
ATOM 731 O O . ASN A 1 91 ? -4.202 -8.016 7.081 1.00 87.12 91 ASN A O 1
ATOM 735 N N . ILE A 1 92 ? -4.870 -6.970 5.211 1.00 83.38 92 ILE A N 1
ATOM 736 C CA . ILE A 1 92 ? -5.849 -6.098 5.894 1.00 83.38 92 ILE A CA 1
ATOM 737 C C . ILE A 1 92 ? -7.288 -6.626 5.883 1.00 83.38 92 ILE A C 1
ATOM 739 O O . ILE A 1 92 ? -8.143 -6.090 6.582 1.00 83.38 92 ILE A O 1
ATOM 743 N N . ASN A 1 93 ? -7.576 -7.703 5.152 1.00 71.06 93 ASN A N 1
ATOM 744 C CA . ASN A 1 93 ? -8.945 -8.217 4.998 1.00 71.06 93 ASN A CA 1
ATOM 745 C C . ASN A 1 93 ? -9.545 -8.808 6.294 1.00 71.06 93 ASN A C 1
ATOM 747 O O . ASN A 1 93 ? -10.740 -9.077 6.355 1.00 71.06 93 ASN A O 1
ATOM 751 N N . ASN A 1 94 ? -8.726 -8.994 7.336 1.00 71.12 94 ASN A N 1
ATOM 752 C CA . ASN A 1 94 ? -9.162 -9.460 8.656 1.00 71.12 94 ASN A CA 1
ATOM 753 C C . ASN A 1 94 ? -9.603 -8.322 9.597 1.00 71.12 94 ASN A C 1
ATOM 755 O O . ASN A 1 94 ? -10.052 -8.600 10.709 1.00 71.12 9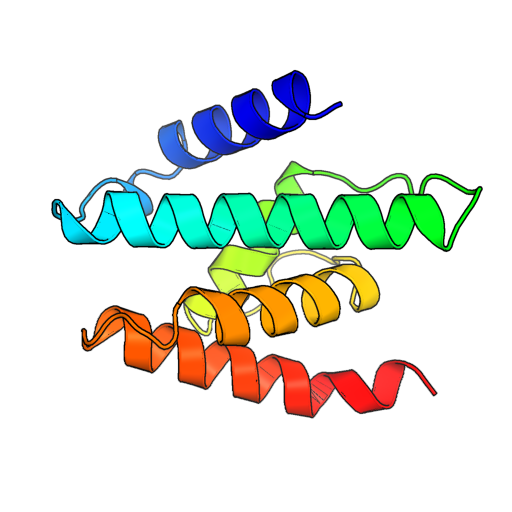4 ASN A O 1
ATOM 759 N N . TYR A 1 95 ? -9.472 -7.057 9.187 1.00 78.81 95 TYR A N 1
ATOM 760 C CA . TYR A 1 95 ? -9.967 -5.908 9.949 1.00 78.81 95 TYR A CA 1
ATOM 761 C C . TYR A 1 95 ? -11.340 -5.483 9.415 1.00 78.81 95 TYR A C 1
ATOM 763 O O . TYR A 1 95 ? -11.533 -5.381 8.207 1.00 78.81 95 TYR A O 1
ATOM 771 N N . SER A 1 96 ? -12.301 -5.213 10.302 1.00 71.00 96 SER A N 1
ATOM 772 C CA . SER A 1 96 ? -13.656 -4.804 9.912 1.00 71.00 96 SER A CA 1
ATOM 773 C C . SER A 1 96 ? -13.958 -3.378 10.374 1.00 71.00 96 SER A C 1
ATOM 775 O O . SER A 1 96 ? -14.551 -3.168 11.431 1.00 71.00 96 SER A O 1
ATOM 777 N N . SER A 1 97 ? -13.574 -2.397 9.560 1.00 82.31 97 SER A N 1
ATOM 778 C CA . SER A 1 97 ? -13.993 -1.001 9.717 1.00 82.31 97 SER A CA 1
ATOM 779 C C . SER A 1 97 ? -14.425 -0.421 8.373 1.00 82.31 97 SER A C 1
ATOM 781 O O . SER A 1 97 ? -14.033 -0.917 7.314 1.00 82.31 97 SER A O 1
ATOM 783 N N . GLU A 1 98 ? -15.251 0.627 8.393 1.00 83.81 98 GLU A N 1
ATOM 784 C CA . GLU A 1 98 ? -15.689 1.308 7.167 1.00 83.81 98 GLU A CA 1
ATOM 785 C C . GLU A 1 98 ? -14.490 1.815 6.349 1.00 83.81 98 GLU A C 1
ATOM 787 O O . GLU A 1 98 ? -14.444 1.635 5.130 1.00 83.81 98 GLU A O 1
ATOM 792 N N . THR A 1 99 ? -13.471 2.340 7.034 1.00 82.81 99 THR A N 1
ATOM 793 C CA . THR A 1 99 ? -12.207 2.772 6.430 1.00 82.81 99 THR A CA 1
ATOM 794 C C . THR A 1 99 ? -11.487 1.622 5.730 1.00 82.81 99 THR A C 1
ATOM 796 O O . THR A 1 99 ? -11.122 1.762 4.564 1.00 82.81 99 THR A O 1
ATOM 799 N N . VAL A 1 100 ? -11.325 0.470 6.392 1.00 85.69 100 VAL A N 1
ATOM 800 C CA . VAL A 1 100 ? -10.663 -0.705 5.795 1.00 85.69 100 VAL A CA 1
ATOM 801 C C . VAL A 1 100 ? -11.456 -1.234 4.605 1.00 85.69 100 VAL A C 1
ATOM 803 O O . VAL A 1 100 ? -10.880 -1.515 3.557 1.00 85.69 100 VAL A O 1
ATOM 806 N N . ASN A 1 101 ? -12.782 -1.311 4.719 1.00 88.38 101 ASN A N 1
ATOM 807 C CA . ASN A 1 101 ? -13.640 -1.748 3.620 1.00 88.38 101 ASN A CA 1
ATOM 808 C C . ASN A 1 101 ? -13.491 -0.838 2.392 1.00 88.38 101 ASN A C 1
ATOM 810 O O . ASN A 1 101 ? -13.411 -1.335 1.265 1.00 88.38 101 ASN A O 1
ATOM 814 N N . ARG A 1 102 ? -13.406 0.483 2.602 1.00 89.25 102 ARG A N 1
ATOM 815 C CA . ARG A 1 102 ? -13.149 1.458 1.535 1.00 89.25 102 ARG A CA 1
ATOM 816 C C . ARG A 1 102 ? -11.770 1.255 0.907 1.00 89.25 102 ARG A C 1
ATOM 818 O O . ARG A 1 102 ? -11.691 1.151 -0.313 1.00 89.25 102 ARG A O 1
ATOM 825 N N . MET A 1 103 ? -10.721 1.126 1.720 1.00 90.56 103 MET A N 1
ATOM 826 C CA . MET A 1 103 ? -9.355 0.866 1.247 1.00 90.56 103 MET A CA 1
ATOM 827 C C . MET A 1 103 ? -9.278 -0.417 0.410 1.00 90.56 103 MET A C 1
ATOM 829 O O . MET A 1 103 ? -8.762 -0.399 -0.704 1.00 90.56 103 MET A O 1
ATOM 833 N N . CYS A 1 104 ? -9.862 -1.517 0.894 1.00 92.19 104 CYS A N 1
ATOM 834 C CA . CYS A 1 104 ? -9.928 -2.790 0.172 1.00 92.19 104 CYS A CA 1
ATOM 835 C C . CYS A 1 104 ? -10.678 -2.674 -1.161 1.00 92.19 104 CYS A C 1
ATOM 837 O O . CYS A 1 104 ? -10.284 -3.299 -2.148 1.00 92.19 104 CYS A O 1
ATOM 839 N N . ARG A 1 105 ? -11.769 -1.900 -1.209 1.00 94.19 105 ARG A N 1
ATOM 840 C CA . ARG A 1 105 ? -12.504 -1.652 -2.456 1.00 94.19 105 ARG A CA 1
ATOM 841 C C . ARG A 1 105 ? -11.624 -0.913 -3.461 1.00 94.19 105 ARG A C 1
ATOM 843 O O . ARG A 1 105 ? -11.461 -1.403 -4.575 1.00 94.19 105 ARG A O 1
ATOM 850 N N . ASN A 1 106 ? -11.019 0.195 -3.047 1.00 94.75 106 ASN A N 1
ATOM 851 C CA . ASN A 1 106 ? -10.190 1.021 -3.920 1.00 94.75 106 ASN A CA 1
ATOM 852 C C . ASN A 1 106 ? -8.947 0.250 -4.410 1.00 94.75 106 ASN A C 1
ATOM 854 O O . ASN A 1 106 ? -8.636 0.253 -5.601 1.00 94.75 106 ASN A O 1
ATOM 858 N N . ALA A 1 107 ? -8.310 -0.526 -3.527 1.00 94.69 107 ALA A N 1
ATOM 859 C CA . ALA A 1 107 ? -7.206 -1.417 -3.881 1.00 94.69 107 ALA A CA 1
ATOM 860 C C . ALA A 1 107 ? -7.605 -2.453 -4.947 1.00 94.69 107 ALA A C 1
ATOM 862 O O . ALA A 1 107 ? -6.868 -2.672 -5.910 1.00 94.69 107 ALA A O 1
ATOM 863 N N . ARG A 1 108 ? -8.787 -3.079 -4.822 1.00 94.69 108 ARG A N 1
ATOM 864 C CA . ARG A 1 108 ? -9.310 -4.015 -5.838 1.00 94.69 108 ARG A CA 1
ATOM 865 C C . ARG A 1 108 ? -9.612 -3.325 -7.162 1.00 94.69 108 ARG A C 1
ATOM 867 O O . ARG A 1 108 ? -9.370 -3.922 -8.210 1.00 94.69 108 ARG A O 1
ATOM 874 N N . GLU A 1 109 ? -10.170 -2.119 -7.132 1.00 95.19 109 GLU A N 1
ATOM 875 C CA . GLU A 1 109 ? -10.464 -1.339 -8.338 1.00 95.19 109 GLU A CA 1
ATOM 876 C C . GLU A 1 109 ? -9.179 -1.013 -9.101 1.00 95.19 109 GLU A C 1
ATOM 878 O O . GLU A 1 109 ? -9.083 -1.334 -10.289 1.00 95.19 109 GLU A O 1
ATOM 883 N N . TYR A 1 110 ? -8.163 -0.493 -8.408 1.00 94.81 110 TYR A N 1
ATOM 884 C CA . TYR A 1 110 ? -6.847 -0.246 -8.994 1.00 94.81 110 TYR A CA 1
ATOM 885 C C . TYR A 1 110 ? -6.230 -1.532 -9.552 1.00 94.81 110 TYR A C 1
ATOM 887 O O . TYR A 1 110 ? -5.848 -1.588 -10.722 1.00 94.81 110 TYR A O 1
ATOM 895 N N . TYR A 1 111 ? -6.202 -2.599 -8.747 1.00 92.31 111 TYR A N 1
ATOM 896 C CA . TYR A 1 111 ? -5.637 -3.881 -9.160 1.00 92.31 111 TYR A CA 1
ATOM 897 C C . TYR A 1 111 ? -6.309 -4.419 -10.427 1.00 92.31 111 TYR A C 1
ATOM 899 O O . TYR A 1 111 ? -5.638 -4.806 -11.379 1.00 92.31 111 TYR A O 1
ATOM 907 N N . ASN A 1 112 ? -7.641 -4.405 -10.491 1.00 92.25 112 ASN A N 1
ATOM 908 C CA . ASN A 1 112 ? -8.368 -4.893 -11.662 1.00 92.25 112 ASN A CA 1
ATOM 909 C C . ASN A 1 112 ? -8.169 -4.023 -12.904 1.00 92.25 112 ASN A C 1
ATOM 911 O O . ASN A 1 112 ? -8.133 -4.571 -14.004 1.00 92.25 112 ASN A O 1
ATOM 915 N N . LYS A 1 113 ? -8.038 -2.705 -12.733 1.00 91.50 113 LYS A N 1
ATOM 916 C CA . LYS A 1 113 ? -7.791 -1.765 -13.829 1.00 91.50 113 LYS A CA 1
ATOM 917 C C . LYS A 1 113 ? -6.406 -1.957 -14.452 1.00 91.50 113 LYS A C 1
ATOM 919 O O . LYS A 1 113 ? -6.276 -1.829 -15.664 1.00 91.50 113 LYS A O 1
ATOM 924 N N . HIS A 1 114 ? -5.400 -2.276 -13.639 1.00 88.88 114 HIS A N 1
ATOM 925 C CA . HIS A 1 114 ? -3.996 -2.260 -14.058 1.00 88.88 114 HIS A CA 1
ATOM 926 C C . HIS A 1 114 ? -3.346 -3.646 -14.190 1.00 88.88 114 HIS A C 1
ATOM 928 O O . HIS A 1 114 ? -2.286 -3.752 -14.796 1.00 88.88 114 HIS A O 1
ATOM 934 N N . LYS A 1 115 ? -3.966 -4.734 -13.707 1.00 83.31 115 LYS A N 1
ATOM 935 C CA . LYS A 1 115 ? -3.392 -6.092 -13.828 1.00 83.31 115 LYS A CA 1
ATOM 936 C C . LYS A 1 115 ? -3.156 -6.550 -15.272 1.00 83.31 115 LYS A C 1
ATOM 938 O O . LYS A 1 115 ? -2.261 -7.348 -15.495 1.00 83.31 115 LYS A O 1
ATOM 943 N N . CYS A 1 116 ? -3.932 -6.043 -16.233 1.00 69.31 116 CYS A N 1
ATOM 944 C CA . CYS A 1 116 ? -3.756 -6.348 -17.658 1.00 69.31 116 CYS A CA 1
ATOM 945 C C . CYS A 1 116 ? -2.649 -5.507 -18.318 1.00 69.31 116 CYS A C 1
ATOM 947 O O . CYS A 1 116 ? -2.390 -5.665 -19.502 1.00 69.31 116 CYS A O 1
ATOM 949 N N . SER A 1 117 ? -2.026 -4.576 -17.587 1.00 59.62 117 SER A N 1
ATOM 950 C CA . SER A 1 117 ? -0.875 -3.792 -18.057 1.00 59.62 117 SER A CA 1
ATOM 951 C C . SER A 1 117 ? 0.463 -4.514 -17.838 1.00 59.62 117 SER A C 1
ATOM 953 O O . SER A 1 117 ? 1.508 -3.918 -18.073 1.00 59.62 117 SER A O 1
ATOM 955 N N . LEU A 1 118 ? 0.428 -5.760 -17.353 1.00 55.31 118 LEU A N 1
ATOM 956 C CA . LEU A 1 118 ? 1.589 -6.630 -17.136 1.00 55.31 118 LEU A CA 1
ATOM 957 C C . LEU A 1 118 ? 1.762 -7.702 -18.235 1.00 55.31 118 LEU A C 1
ATOM 959 O O . LEU A 1 118 ? 2.657 -8.534 -18.099 1.00 55.31 118 LEU A O 1
ATOM 963 N N . ASP A 1 119 ? 0.918 -7.685 -19.276 1.00 42.16 119 ASP A N 1
ATOM 964 C CA . ASP A 1 119 ? 0.981 -8.592 -20.436 1.00 42.16 119 ASP A CA 1
ATOM 965 C C . ASP A 1 119 ? 1.774 -7.987 -21.609 1.00 42.16 119 ASP A C 1
ATOM 967 O O . ASP A 1 119 ? 1.565 -6.787 -21.918 1.00 42.16 119 ASP A O 1
#

Secondary structure (DSSP, 8-state):
-HHHHHHHHHHHHHH-HHHHT--HHHHHHHHHHHHHHHHHHHHHHHH-SS-----HHHHHHHHHHHHHTPPP-S---HHHHHHHHHHHHHHSTT---HHHHHHHHHHHHHHHHHGGGG-

Radius of gyration: 13.71 Å; chains: 1; bounding box: 35×26×38 Å

Sequence (119 aa):
MHNKFSSTFQEFLSSHLSFQSLEKEYVKILTAIESSLILAAQDILRESSEIENIDTEIEIMTIFEILNGEELSESSVVGFNLRVMKYILENINNYSSETVNRMCRNAREYYNKHKCSLD

Foldseek 3Di:
DLVVLVVVLVVLCVVPCVLVPDDPVSVQLSVQLSVLLVVLQVVCVVVDVDDDPFPSNLLSVQLVCLLQVHDRPDDGDLSSLLSSLVSSLVRLVPDDDPSSVSSNVSSVVSNVVCVVVVD

pLDDT: mean 81.66, std 12.23, range [42.16, 95.19]